Protein AF-A0A7C7PJR3-F1 (afdb_monomer)

Nearest PDB structures (foldseek):
  5gxd-assembly1_A  TM=9.845E-01  e=9.028E-12  Dinoroseobacter shibae DFL 12 = DSM 16493
  8rpl-assembly2_B  TM=9.397E-01  e=1.505E-09  Chloroflexota bacterium
  8eps-assembly3_C  TM=9.169E-01  e=5.073E-08  Cryptococcus neoformans
  9c8r-assembly1_A  TM=9.177E-01  e=1.412E-07  Cryptococcus neoformans H99
  8g0t-assembly1_B  TM=9.162E-01  e=1.823E-07  Cryptococcus neoformans

Foldseek 3Di:
DDPVVVLVVVCVVCVQVSQLVVVVVFDWPAFAPGQWDPVDPPDIDGRPPTHDFPLCRLAVVCVVVVQQQPFSDWDDDPPVRDTDTDGSVNLVVLLVVVLVVCVVVVDDPPDDDDDDDDPDVVSVSNVSSNRD

Structure (mmCIF, N/CA/C/O backbone):
data_AF-A0A7C7PJR3-F1
#
_entry.id   AF-A0A7C7PJR3-F1
#
loop_
_atom_site.group_PDB
_atom_site.id
_atom_site.type_symbol
_atom_site.label_atom_id
_atom_site.label_alt_id
_atom_site.label_comp_id
_atom_site.label_asym_id
_atom_site.label_entity_id
_atom_site.label_seq_id
_atom_site.pdbx_PDB_ins_code
_atom_site.Cartn_x
_atom_site.Cartn_y
_atom_site.Cartn_z
_atom_site.occupancy
_atom_site.B_iso_or_equiv
_atom_site.auth_seq_id
_atom_site.auth_comp_id
_atom_site.auth_asym_id
_atom_site.auth_atom_id
_atom_site.pdbx_PDB_model_num
ATOM 1 N N . MET A 1 1 ? 29.916 17.701 -6.915 1.00 68.88 1 MET A N 1
ATOM 2 C CA . MET A 1 1 ? 28.675 17.159 -7.501 1.00 68.88 1 MET A CA 1
ATOM 3 C C . MET A 1 1 ? 27.866 16.600 -6.352 1.00 68.88 1 MET A C 1
ATOM 5 O O . MET A 1 1 ? 28.467 15.930 -5.522 1.00 68.88 1 MET A O 1
ATOM 9 N N . GLY A 1 2 ? 26.602 16.990 -6.194 1.00 94.12 2 GLY A N 1
ATOM 10 C CA . GLY A 1 2 ? 25.809 16.531 -5.051 1.00 94.12 2 GLY A CA 1
ATOM 11 C C . GLY A 1 2 ? 25.251 15.126 -5.275 1.00 94.12 2 GLY A C 1
ATOM 12 O O . GLY A 1 2 ? 25.041 14.725 -6.416 1.00 94.12 2 GLY A O 1
ATOM 13 N N . ARG A 1 3 ? 24.915 14.416 -4.190 1.00 94.06 3 ARG A N 1
ATOM 14 C CA . ARG A 1 3 ? 24.222 13.113 -4.251 1.00 94.06 3 ARG A CA 1
ATOM 15 C C . ARG A 1 3 ? 22.935 13.169 -5.089 1.00 94.06 3 ARG A C 1
ATOM 17 O O . ARG A 1 3 ? 22.603 12.213 -5.776 1.00 94.06 3 ARG A O 1
ATOM 24 N N . PHE A 1 4 ? 22.222 14.296 -5.057 1.00 96.06 4 PHE A N 1
ATOM 25 C CA . PHE A 1 4 ? 21.054 14.522 -5.911 1.00 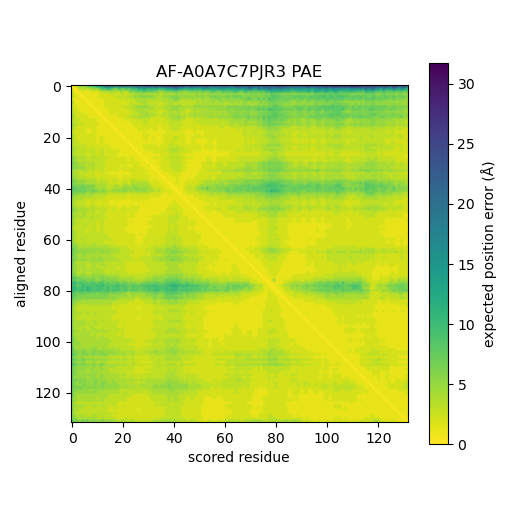96.06 4 PHE A CA 1
ATOM 26 C C . PHE A 1 4 ? 21.411 14.499 -7.407 1.00 96.06 4 PHE A C 1
ATOM 28 O O . PHE A 1 4 ? 20.767 13.788 -8.172 1.00 96.06 4 PHE A O 1
ATOM 35 N N . ASP A 1 5 ? 22.464 15.219 -7.815 1.00 96.62 5 ASP A N 1
ATOM 36 C CA . ASP A 1 5 ? 22.890 15.298 -9.221 1.00 96.62 5 ASP A CA 1
ATOM 37 C C . ASP A 1 5 ? 23.326 13.938 -9.776 1.00 96.62 5 ASP A C 1
ATOM 39 O O . ASP A 1 5 ? 23.217 13.693 -10.979 1.00 96.62 5 ASP A O 1
ATOM 43 N N . GLU A 1 6 ? 23.873 13.083 -8.910 1.00 94.62 6 GLU A N 1
ATOM 44 C CA . GLU A 1 6 ? 24.273 11.711 -9.226 1.00 94.62 6 GLU A CA 1
ATOM 45 C C . GLU A 1 6 ? 23.052 10.824 -9.472 1.00 94.62 6 GLU A C 1
ATOM 47 O O . GLU A 1 6 ? 22.952 10.212 -10.533 1.00 94.62 6 GLU A O 1
ATOM 52 N N . VAL A 1 7 ? 22.093 10.814 -8.539 1.00 95.50 7 VAL A N 1
ATOM 53 C CA . VAL A 1 7 ? 20.848 10.036 -8.661 1.00 95.50 7 VAL A CA 1
ATOM 54 C C . VAL A 1 7 ? 20.038 10.485 -9.875 1.00 95.50 7 VAL A C 1
ATOM 56 O O . VAL A 1 7 ? 19.581 9.650 -10.649 1.00 95.50 7 VAL A O 1
ATOM 59 N N . TYR A 1 8 ? 19.906 11.797 -10.086 1.00 96.06 8 TYR A N 1
ATOM 60 C CA . TYR A 1 8 ? 19.168 12.338 -11.225 1.00 96.06 8 TYR A CA 1
ATOM 61 C C . TYR A 1 8 ? 19.789 11.914 -12.561 1.00 96.06 8 TYR A C 1
ATOM 63 O O . TYR A 1 8 ? 19.083 11.523 -13.489 1.00 96.06 8 TYR A O 1
ATOM 71 N N . ARG A 1 9 ? 21.124 11.944 -12.663 1.00 95.38 9 ARG A N 1
ATOM 72 C CA . ARG A 1 9 ? 21.813 11.470 -13.868 1.00 95.38 9 ARG A CA 1
ATOM 73 C C . ARG A 1 9 ? 21.709 9.971 -14.067 1.00 95.38 9 ARG A C 1
ATOM 75 O O . ARG A 1 9 ? 21.569 9.559 -15.211 1.00 95.38 9 ARG A O 1
ATOM 82 N N . ALA A 1 10 ? 21.759 9.181 -12.997 1.00 91.50 10 ALA A N 1
ATOM 83 C CA . ALA A 1 10 ? 21.543 7.742 -13.088 1.00 91.50 10 ALA A CA 1
ATOM 84 C C . ALA A 1 10 ? 20.139 7.434 -13.636 1.00 91.50 10 ALA A C 1
ATOM 86 O O . ALA A 1 10 ? 20.016 6.674 -14.591 1.00 91.50 10 ALA A O 1
ATOM 87 N N . ALA A 1 11 ? 19.110 8.112 -13.115 1.00 95.75 11 ALA A N 1
ATOM 88 C CA . ALA A 1 11 ? 17.734 7.973 -13.590 1.00 95.75 11 ALA A CA 1
ATOM 89 C C . ALA A 1 11 ? 17.552 8.398 -15.057 1.00 95.75 11 ALA A C 1
ATOM 91 O O . ALA A 1 11 ? 16.776 7.786 -15.780 1.00 95.75 11 ALA A O 1
ATOM 92 N N . ALA A 1 12 ? 18.261 9.438 -15.510 1.00 95.69 12 ALA A N 1
ATOM 93 C CA . ALA A 1 12 ? 18.197 9.893 -16.900 1.00 95.69 12 ALA A CA 1
ATOM 94 C C . ALA A 1 12 ? 18.991 9.000 -17.872 1.00 95.69 12 ALA A C 1
ATOM 96 O O . ALA A 1 12 ? 18.629 8.907 -19.043 1.00 95.69 12 ALA A O 1
ATOM 97 N N . ALA A 1 13 ? 20.084 8.387 -17.410 1.00 96.94 13 ALA A N 1
ATOM 98 C CA . ALA A 1 13 ? 20.951 7.550 -18.236 1.00 96.94 13 ALA A CA 1
ATOM 99 C C . ALA A 1 13 ? 20.362 6.154 -18.486 1.00 96.94 13 ALA A C 1
ATOM 101 O O . ALA A 1 13 ? 20.523 5.626 -19.583 1.00 96.94 13 ALA A O 1
ATOM 102 N N . ASP A 1 14 ? 19.684 5.578 -17.491 1.00 95.81 14 ASP A N 1
ATOM 103 C CA . ASP A 1 14 ? 18.996 4.287 -17.591 1.00 95.81 14 ASP A CA 1
ATOM 104 C C . ASP A 1 14 ? 17.669 4.326 -16.808 1.00 95.81 14 ASP A C 1
ATOM 106 O O . ASP A 1 14 ? 17.606 3.887 -15.655 1.00 95.81 14 ASP A O 1
ATOM 110 N N . PRO A 1 15 ? 16.596 4.887 -17.401 1.00 94.44 15 PRO A N 1
ATOM 111 C CA . PRO A 1 15 ? 15.310 5.010 -16.722 1.00 94.44 15 PRO A CA 1
ATOM 112 C C . PRO A 1 15 ? 14.704 3.657 -16.345 1.00 94.44 15 PRO A C 1
ATOM 114 O O . PRO A 1 15 ? 14.151 3.520 -15.255 1.00 94.44 15 PRO A O 1
ATOM 117 N N . GLU A 1 16 ? 14.802 2.653 -17.222 1.00 95.31 16 GLU A N 1
ATOM 118 C CA . GLU A 1 16 ? 14.234 1.331 -16.956 1.00 95.31 16 GLU A CA 1
ATOM 119 C C . GLU A 1 16 ? 14.965 0.625 -15.817 1.00 95.31 16 GLU A C 1
ATOM 121 O O . GLU A 1 16 ? 14.313 0.167 -14.880 1.00 95.31 16 GLU A O 1
ATOM 126 N N . GLY A 1 17 ? 16.302 0.586 -15.840 1.00 96.88 17 GLY A N 1
ATOM 127 C CA . GLY A 1 17 ? 17.082 -0.005 -14.754 1.00 96.88 17 GLY A CA 1
ATOM 128 C C . GLY A 1 17 ? 16.892 0.734 -13.430 1.00 96.88 17 GLY A C 1
ATOM 129 O O . GLY A 1 17 ? 16.745 0.102 -12.382 1.00 96.88 17 GLY A O 1
ATOM 130 N N . PHE A 1 18 ? 16.806 2.066 -13.471 1.00 97.38 18 PHE A N 1
ATOM 131 C CA . PHE A 1 18 ? 16.538 2.886 -12.292 1.00 97.38 18 PHE A CA 1
ATOM 132 C C . PHE A 1 18 ? 15.183 2.554 -11.652 1.00 97.38 18 PHE A C 1
ATOM 134 O O . PHE A 1 18 ? 15.108 2.287 -10.449 1.00 97.38 18 PHE A O 1
ATOM 141 N N . TRP A 1 19 ? 14.111 2.534 -12.448 1.00 97.75 19 TRP A N 1
ATOM 142 C CA . TRP A 1 19 ? 12.771 2.235 -11.942 1.00 97.75 19 TRP A CA 1
ATOM 143 C C . TRP A 1 19 ? 12.593 0.761 -11.577 1.00 97.75 19 TRP A C 1
ATOM 145 O O . TRP A 1 19 ? 11.892 0.477 -10.608 1.00 97.75 19 TRP A O 1
ATOM 155 N N . ALA A 1 20 ? 13.257 -0.168 -12.271 1.00 97.94 20 ALA A N 1
ATOM 156 C CA . ALA A 1 20 ? 13.298 -1.576 -11.880 1.00 97.94 20 ALA A CA 1
ATOM 157 C C . ALA A 1 20 ? 13.929 -1.761 -10.496 1.00 97.94 20 ALA A C 1
ATOM 159 O O . ALA A 1 20 ? 13.389 -2.496 -9.671 1.00 97.94 20 ALA A O 1
ATOM 160 N N . ALA A 1 21 ? 15.05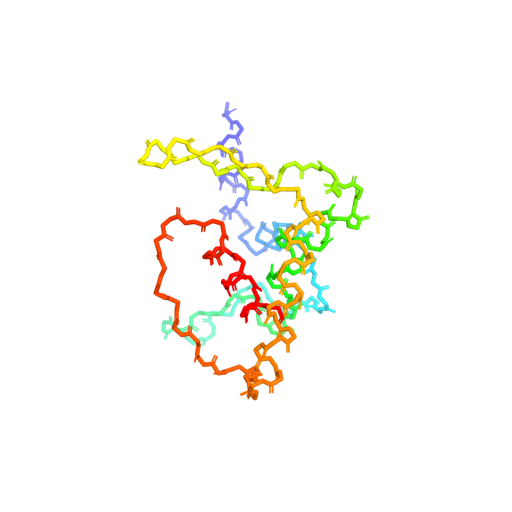0 -1.081 -10.229 1.00 97.44 21 ALA A N 1
ATOM 161 C CA . ALA A 1 21 ? 15.734 -1.158 -8.943 1.00 97.44 21 ALA A CA 1
ATOM 162 C C . ALA A 1 21 ? 14.854 -0.625 -7.804 1.00 97.44 21 ALA A C 1
ATOM 164 O O . ALA A 1 21 ? 14.722 -1.287 -6.780 1.00 97.44 21 ALA A O 1
ATOM 165 N N . ALA A 1 22 ? 14.191 0.518 -8.006 1.00 97.31 22 ALA A N 1
ATOM 166 C CA . ALA A 1 22 ? 13.252 1.063 -7.027 1.00 97.31 22 ALA A CA 1
ATOM 167 C C . ALA A 1 22 ? 12.030 0.149 -6.816 1.00 97.31 22 ALA A C 1
ATOM 169 O O . ALA A 1 22 ? 11.604 -0.080 -5.687 1.00 97.31 22 ALA A O 1
ATOM 170 N N . ALA A 1 23 ? 11.473 -0.413 -7.892 1.00 98.06 23 ALA A N 1
ATOM 171 C CA . ALA A 1 23 ? 10.340 -1.331 -7.812 1.00 98.06 23 ALA A CA 1
ATOM 172 C C . ALA A 1 23 ? 10.696 -2.662 -7.129 1.00 98.06 23 ALA A C 1
ATOM 174 O O . ALA A 1 23 ? 9.814 -3.311 -6.577 1.00 98.06 23 ALA A O 1
ATOM 175 N N . ALA A 1 24 ? 11.967 -3.063 -7.111 1.00 97.56 24 ALA A N 1
ATOM 176 C CA . ALA A 1 24 ? 12.418 -4.249 -6.386 1.00 97.56 24 ALA A CA 1
ATOM 177 C C . ALA A 1 24 ? 12.449 -4.060 -4.853 1.00 97.56 24 ALA A C 1
ATOM 179 O O . ALA A 1 24 ? 12.617 -5.039 -4.1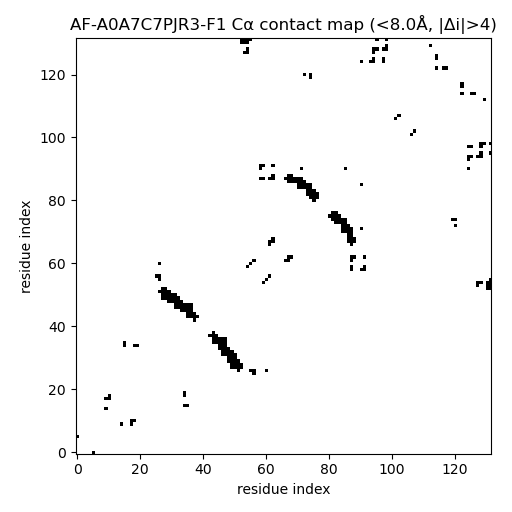31 1.00 97.56 24 ALA A O 1
ATOM 180 N N . GLU A 1 25 ? 12.272 -2.834 -4.339 1.00 97.75 25 GLU A N 1
ATOM 181 C CA . GLU A 1 25 ? 12.199 -2.545 -2.892 1.00 97.75 25 GLU A CA 1
ATOM 182 C C . GLU A 1 25 ? 10.793 -2.756 -2.286 1.00 97.75 25 GLU A C 1
ATOM 184 O O . GLU A 1 25 ? 10.570 -2.554 -1.083 1.00 97.75 25 GLU A O 1
ATOM 189 N N . ILE A 1 26 ? 9.818 -3.143 -3.111 1.00 97.88 26 ILE A N 1
ATOM 190 C CA . ILE A 1 26 ? 8.487 -3.563 -2.665 1.00 97.88 26 ILE A CA 1
ATOM 191 C C . ILE A 1 26 ? 8.276 -5.049 -2.953 1.00 97.88 26 ILE A C 1
ATOM 193 O O . ILE A 1 26 ? 8.921 -5.629 -3.823 1.00 97.88 26 ILE A O 1
ATOM 197 N N . ASP A 1 27 ? 7.361 -5.662 -2.214 1.00 98.38 27 ASP A N 1
ATOM 198 C CA . ASP A 1 27 ? 7.111 -7.095 -2.273 1.00 98.38 27 ASP A CA 1
ATOM 199 C C . ASP A 1 27 ? 6.089 -7.396 -3.373 1.00 98.38 27 ASP A C 1
ATOM 201 O O . ASP A 1 27 ? 4.943 -6.929 -3.339 1.00 98.38 27 ASP A O 1
ATOM 205 N N . TRP A 1 28 ? 6.513 -8.193 -4.350 1.00 98.56 28 TRP A N 1
ATOM 206 C CA . TRP A 1 28 ? 5.689 -8.651 -5.467 1.00 98.56 28 TRP A CA 1
ATOM 207 C C . TRP A 1 28 ? 5.330 -10.117 -5.279 1.00 98.56 28 TRP A C 1
ATOM 209 O O . TRP A 1 28 ? 6.189 -10.940 -4.970 1.00 98.56 28 TRP A O 1
ATOM 219 N N . THR A 1 29 ? 4.075 -10.470 -5.544 1.00 98.12 29 THR A N 1
ATOM 220 C CA . THR A 1 29 ? 3.682 -11.880 -5.669 1.00 98.12 29 THR A CA 1
ATOM 221 C C . THR A 1 29 ? 4.114 -12.447 -7.018 1.00 98.12 29 THR A C 1
ATOM 223 O O . THR A 1 29 ? 4.396 -13.638 -7.130 1.00 98.12 29 THR A O 1
ATOM 226 N N . LYS A 1 30 ? 4.202 -11.585 -8.037 1.00 98.38 30 LYS A N 1
ATOM 227 C CA . LYS A 1 30 ? 4.773 -11.888 -9.348 1.00 98.38 30 LYS A CA 1
ATOM 228 C C . LYS A 1 30 ? 5.471 -10.642 -9.882 1.00 98.38 30 LYS A C 1
ATOM 230 O O . LYS A 1 30 ? 4.853 -9.585 -9.978 1.00 98.38 30 LYS A O 1
ATOM 235 N N . THR A 1 31 ? 6.746 -10.757 -10.236 1.00 97.06 31 THR A N 1
ATOM 236 C CA . THR A 1 31 ? 7.486 -9.651 -10.855 1.00 97.06 31 THR A CA 1
ATOM 237 C C . THR A 1 31 ? 6.939 -9.336 -12.246 1.00 97.06 31 THR A C 1
ATOM 239 O O . THR A 1 31 ? 6.377 -10.199 -12.921 1.00 97.06 31 THR A O 1
ATOM 242 N N . TRP A 1 32 ? 7.096 -8.085 -12.660 1.00 98.06 32 TRP A N 1
ATOM 243 C CA . TRP A 1 32 ? 6.610 -7.563 -13.934 1.00 98.06 32 TRP A CA 1
ATOM 244 C C . TRP A 1 32 ? 7.339 -8.141 -15.154 1.00 98.06 32 TRP A C 1
ATOM 246 O O . TRP A 1 32 ? 8.482 -8.586 -15.057 1.00 98.06 32 TRP A O 1
ATOM 256 N N . ASP A 1 33 ? 6.691 -8.072 -16.320 1.00 96.88 33 ASP A N 1
ATOM 257 C CA . ASP A 1 33 ? 7.266 -8.522 -17.597 1.00 96.88 33 ASP A CA 1
ATOM 258 C C . ASP A 1 33 ? 8.170 -7.447 -18.234 1.00 96.88 33 ASP A C 1
ATOM 260 O O . ASP A 1 33 ? 9.104 -7.755 -18.973 1.00 96.88 33 ASP A O 1
ATOM 264 N N . ARG A 1 34 ? 7.881 -6.167 -17.963 1.00 96.69 34 ARG A N 1
ATOM 265 C CA . ARG A 1 34 ? 8.657 -4.985 -18.390 1.00 96.69 34 ARG A CA 1
ATOM 266 C C . ARG A 1 34 ? 8.436 -3.822 -17.430 1.00 96.69 34 ARG A C 1
ATOM 268 O O . ARG A 1 34 ? 7.426 -3.799 -16.732 1.00 96.69 34 ARG A O 1
ATOM 275 N N . VAL A 1 35 ? 9.359 -2.866 -17.397 1.00 97.56 35 VAL A N 1
ATOM 276 C CA . VAL A 1 35 ? 9.265 -1.695 -16.508 1.00 97.56 35 VAL A CA 1
ATOM 277 C C . VAL A 1 35 ?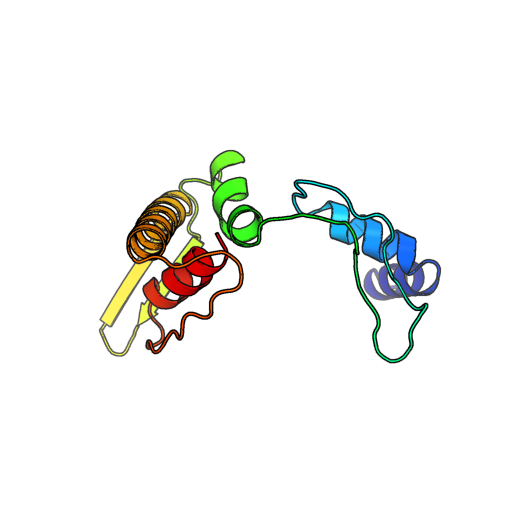 8.255 -0.686 -17.044 1.00 97.56 35 VAL A C 1
ATOM 279 O O . VAL A 1 35 ? 7.315 -0.322 -16.340 1.00 97.56 35 VAL A O 1
ATOM 282 N N . LEU A 1 36 ? 8.415 -0.286 -18.304 1.00 97.25 36 LEU A N 1
ATOM 283 C CA . LEU A 1 36 ? 7.527 0.635 -19.001 1.00 97.25 36 LEU A CA 1
ATOM 284 C C . LEU A 1 36 ? 7.035 -0.016 -20.296 1.00 97.25 36 LEU A C 1
ATOM 286 O O . LEU A 1 36 ? 7.812 -0.558 -21.074 1.00 97.25 36 LEU A O 1
ATOM 290 N N . ASP A 1 37 ? 5.727 0.021 -20.511 1.00 96.75 37 ASP A N 1
ATOM 291 C CA . ASP A 1 37 ? 5.093 -0.238 -21.798 1.00 96.75 37 ASP A CA 1
ATOM 292 C C . ASP A 1 37 ? 4.698 1.099 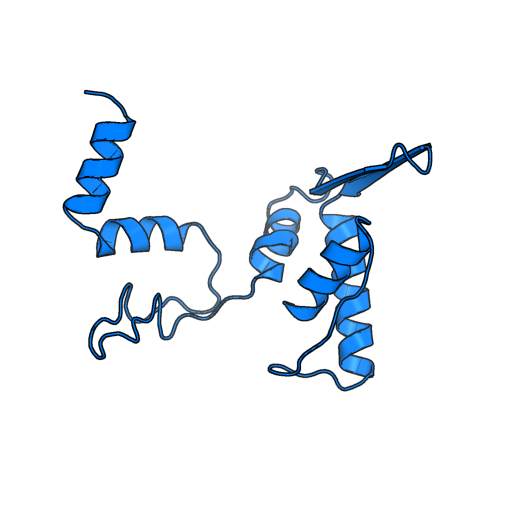-22.422 1.00 96.75 37 ASP A C 1
ATOM 294 O O . ASP A 1 37 ? 3.759 1.755 -21.964 1.00 96.75 37 ASP A O 1
ATOM 298 N N . ASP A 1 38 ? 5.435 1.501 -23.450 1.00 95.88 38 ASP A N 1
ATOM 299 C CA . ASP A 1 38 ? 5.233 2.725 -24.225 1.00 95.88 38 ASP A CA 1
ATOM 300 C C . ASP A 1 38 ? 4.698 2.456 -25.639 1.00 95.88 38 ASP A C 1
ATOM 302 O O . ASP A 1 38 ? 4.664 3.356 -26.478 1.00 95.88 38 ASP A O 1
ATOM 306 N N . SER A 1 39 ? 4.237 1.228 -25.896 1.00 96.94 39 SER A N 1
ATOM 307 C CA . SER A 1 39 ? 3.796 0.783 -27.221 1.00 96.94 39 SER A CA 1
ATOM 308 C C . SER A 1 39 ? 2.490 1.422 -27.718 1.00 96.94 39 SER A C 1
ATOM 310 O O . SER A 1 39 ? 2.207 1.348 -28.913 1.00 96.94 39 SER A O 1
ATOM 312 N N . ASP A 1 40 ? 1.713 2.066 -26.838 1.00 96.38 40 ASP A N 1
ATOM 313 C CA . ASP A 1 40 ? 0.412 2.679 -27.156 1.00 96.38 40 ASP A CA 1
ATOM 314 C C . ASP A 1 40 ? 0.255 4.099 -26.565 1.00 96.38 40 ASP A C 1
ATOM 316 O O . ASP A 1 40 ? -0.531 4.301 -25.639 1.00 96.38 40 ASP A O 1
ATOM 320 N N . PRO A 1 41 ? 1.001 5.122 -27.027 1.00 95.50 41 PRO A N 1
ATOM 321 C CA . PRO A 1 41 ? 0.824 6.487 -26.533 1.00 95.50 41 PRO A CA 1
ATOM 322 C C . PRO A 1 41 ? -0.586 7.038 -26.844 1.00 95.50 41 PRO A C 1
ATOM 324 O O . PRO A 1 41 ? -1.050 6.905 -27.977 1.00 95.50 41 PRO A O 1
ATOM 327 N N . PRO A 1 42 ? -1.264 7.728 -25.899 1.00 95.06 42 PRO A N 1
ATOM 328 C CA . PRO A 1 42 ? -0.768 8.206 -24.602 1.00 95.06 42 PRO A CA 1
ATOM 329 C C . PRO A 1 42 ? -1.009 7.241 -23.416 1.00 95.06 42 PRO A C 1
ATOM 331 O O . PRO A 1 42 ? -0.884 7.651 -22.262 1.00 95.06 42 PRO A O 1
ATOM 334 N N . TYR A 1 43 ? -1.373 5.981 -23.663 1.00 96.56 43 TYR A N 1
ATOM 335 C CA . TYR A 1 43 ? -1.721 4.964 -22.662 1.00 96.56 43 TYR A CA 1
ATOM 336 C C . TYR A 1 43 ? -0.513 4.148 -22.178 1.00 96.56 43 TYR A C 1
ATOM 338 O O . TYR A 1 43 ? -0.455 2.926 -22.316 1.00 96.56 43 TYR A O 1
ATOM 346 N N . TYR A 1 44 ? 0.442 4.825 -21.547 1.00 97.00 44 TYR A N 1
ATOM 347 C CA . TYR A 1 44 ? 1.597 4.174 -20.926 1.00 97.00 44 TYR A CA 1
ATOM 348 C C . TYR A 1 44 ? 1.184 3.255 -19.770 1.00 97.00 44 TYR A C 1
ATOM 350 O O . TYR A 1 44 ? 0.320 3.612 -18.961 1.00 97.00 44 TYR A O 1
ATOM 358 N N . ARG A 1 45 ? 1.838 2.095 -19.641 1.00 97.44 45 ARG A N 1
ATOM 359 C CA . ARG A 1 45 ? 1.641 1.184 -18.500 1.00 97.44 45 ARG A CA 1
ATOM 360 C C . ARG A 1 45 ? 2.958 0.922 -17.791 1.00 97.44 45 ARG A C 1
ATOM 362 O O . ARG A 1 45 ? 3.953 0.599 -18.426 1.00 97.44 45 ARG A O 1
ATOM 369 N N . TRP A 1 46 ? 2.939 1.008 -16.470 1.00 97.94 46 TRP A N 1
ATOM 370 C CA . TRP A 1 46 ? 4.086 0.677 -15.633 1.00 97.94 46 TRP A CA 1
ATOM 371 C C . TRP A 1 46 ? 3.926 -0.723 -15.059 1.00 97.94 46 TRP A C 1
ATOM 373 O O . TRP A 1 46 ? 2.846 -1.073 -14.580 1.00 97.94 46 TRP A O 1
ATOM 383 N N . PHE A 1 47 ? 5.003 -1.502 -15.110 1.00 98.31 47 PHE A N 1
ATOM 384 C CA . PHE A 1 47 ? 5.093 -2.842 -14.529 1.00 98.31 47 PHE A CA 1
ATOM 385 C C . PHE A 1 47 ? 3.980 -3.819 -14.972 1.00 98.31 47 PHE A C 1
ATOM 387 O O . PHE A 1 47 ? 3.453 -4.561 -14.134 1.00 98.31 47 PHE A O 1
ATOM 394 N N . PRO A 1 48 ? 3.570 -3.853 -16.261 1.00 98.06 48 PRO A N 1
ATOM 395 C CA . PRO A 1 48 ? 2.544 -4.789 -16.707 1.00 98.06 48 PRO A CA 1
ATOM 396 C C . PRO A 1 48 ? 2.969 -6.240 -16.453 1.00 98.06 48 PRO A C 1
ATOM 398 O O . PRO A 1 48 ? 4.150 -6.591 -16.488 1.00 98.06 48 PRO A O 1
ATOM 401 N N . GLY A 1 49 ? 1.976 -7.081 -16.168 1.00 97.75 49 GLY A N 1
ATOM 402 C CA . GLY A 1 49 ? 2.184 -8.483 -15.805 1.00 97.75 49 GLY A CA 1
ATOM 403 C C . GLY A 1 49 ? 2.637 -8.705 -14.361 1.00 97.75 49 GLY A C 1
ATOM 404 O O . GLY A 1 49 ? 2.598 -9.852 -13.909 1.00 97.75 49 GLY A O 1
ATOM 405 N N . GLY A 1 50 ? 3.014 -7.635 -13.648 1.00 98.12 50 GLY A N 1
ATOM 406 C CA . GLY A 1 50 ? 3.347 -7.670 -12.232 1.00 98.12 50 GLY A CA 1
ATOM 407 C C . GLY A 1 50 ? 2.102 -7.784 -11.357 1.00 98.12 50 GLY A C 1
ATOM 408 O O . GLY A 1 50 ? 1.055 -7.200 -11.641 1.00 98.12 50 GLY A O 1
ATOM 409 N N . GLU A 1 51 ? 2.226 -8.539 -10.273 1.00 98.50 51 GLU A N 1
ATOM 410 C CA . GLU A 1 51 ? 1.174 -8.737 -9.283 1.00 98.50 51 GLU A CA 1
ATOM 411 C C . GLU A 1 51 ? 1.719 -8.406 -7.895 1.00 98.50 51 GLU A C 1
ATOM 413 O O . GLU A 1 51 ? 2.805 -8.848 -7.509 1.00 98.50 51 GLU A O 1
ATOM 418 N N . LEU A 1 52 ? 0.955 -7.612 -7.149 1.00 98.44 52 LEU A N 1
ATOM 419 C CA . LEU A 1 52 ? 1.236 -7.258 -5.765 1.00 98.44 52 LEU A CA 1
ATOM 420 C C . LEU A 1 52 ? -0.069 -6.994 -5.019 1.00 98.44 52 LEU A C 1
ATOM 422 O O . LEU A 1 52 ? -1.138 -6.852 -5.619 1.00 98.44 52 LEU A O 1
ATOM 426 N N . ASN A 1 53 ? 0.042 -6.868 -3.702 1.00 98.62 53 ASN A N 1
ATOM 427 C CA . ASN A 1 53 ? -1.026 -6.371 -2.852 1.00 98.62 53 ASN A CA 1
ATOM 428 C C . ASN A 1 53 ? -0.547 -5.114 -2.111 1.00 98.62 53 ASN A C 1
ATOM 430 O O . ASN A 1 53 ? 0.506 -5.116 -1.463 1.00 98.62 53 ASN A O 1
ATOM 434 N N . THR A 1 54 ? -1.309 -4.025 -2.224 1.00 98.62 54 THR A N 1
ATOM 435 C CA . THR A 1 54 ? -0.946 -2.739 -1.615 1.00 98.62 54 THR A CA 1
ATOM 436 C C . THR A 1 54 ? -1.022 -2.805 -0.093 1.00 98.62 54 THR A C 1
ATOM 438 O O . THR A 1 54 ? -0.135 -2.280 0.577 1.00 98.62 54 THR A O 1
ATOM 441 N N . CYS A 1 55 ? -2.035 -3.480 0.468 1.00 98.75 55 CYS A N 1
ATOM 442 C CA . CYS A 1 55 ? -2.142 -3.664 1.915 1.00 98.75 55 CYS A CA 1
ATOM 443 C C . CYS A 1 55 ? -0.960 -4.476 2.459 1.00 98.75 55 CYS A C 1
ATOM 445 O O . CYS A 1 55 ? -0.386 -4.089 3.474 1.00 98.75 55 CYS A O 1
ATOM 447 N N . HIS A 1 56 ? -0.544 -5.535 1.759 1.00 98.81 56 HIS A N 1
ATOM 448 C CA . HIS A 1 56 ? 0.613 -6.336 2.161 1.00 98.81 56 HIS A CA 1
ATOM 449 C C . HIS A 1 56 ? 1.879 -5.480 2.290 1.00 98.81 56 HIS A C 1
ATOM 451 O O . HIS A 1 56 ? 2.543 -5.494 3.326 1.00 98.81 56 HIS A O 1
ATOM 457 N N . ASN A 1 57 ? 2.156 -4.651 1.281 1.00 98.69 57 ASN A N 1
ATOM 458 C CA . ASN A 1 57 ? 3.305 -3.747 1.286 1.00 98.69 57 ASN A CA 1
ATOM 459 C C . ASN A 1 57 ? 3.206 -2.614 2.317 1.00 98.69 57 ASN A C 1
ATOM 461 O O . ASN A 1 57 ? 4.231 -2.123 2.792 1.00 98.69 57 ASN A O 1
ATOM 465 N N . ALA A 1 58 ? 1.995 -2.175 2.653 1.00 98.69 58 ALA A N 1
ATOM 466 C CA . ALA A 1 58 ? 1.772 -1.091 3.605 1.00 98.69 58 ALA A CA 1
ATOM 467 C C . ALA A 1 58 ? 1.675 -1.564 5.064 1.00 98.69 58 ALA A C 1
ATOM 469 O O . ALA A 1 58 ? 1.861 -0.753 5.969 1.00 98.69 58 ALA A O 1
ATOM 470 N N . VAL A 1 59 ? 1.358 -2.841 5.309 1.00 98.75 59 VAL A N 1
ATOM 471 C CA . VAL A 1 59 ? 1.017 -3.352 6.645 1.00 98.75 59 VAL A CA 1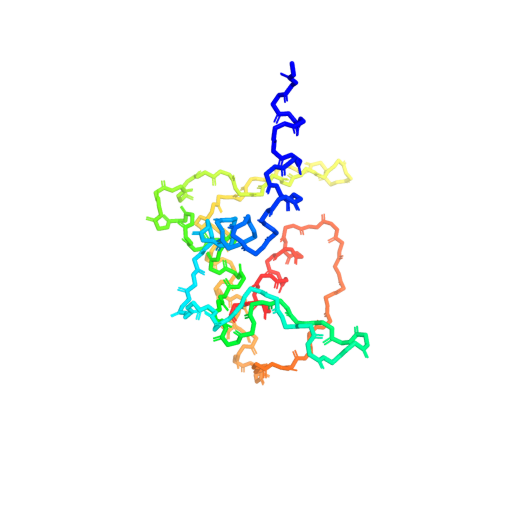
ATOM 472 C C . VAL A 1 59 ? 1.710 -4.680 6.933 1.00 98.75 59 VAL A C 1
ATOM 474 O O . VAL A 1 59 ? 2.555 -4.748 7.825 1.00 98.75 59 VAL A O 1
ATOM 477 N N . ASP A 1 60 ? 1.361 -5.734 6.198 1.00 98.69 60 ASP A N 1
ATOM 478 C CA . ASP A 1 60 ? 1.714 -7.111 6.553 1.00 98.69 60 ASP A CA 1
ATOM 479 C C . ASP A 1 60 ? 3.224 -7.347 6.567 1.00 98.69 60 ASP A C 1
ATOM 481 O O . ASP A 1 60 ? 3.752 -7.813 7.579 1.00 98.69 60 ASP A O 1
ATOM 485 N N . ARG A 1 61 ? 3.945 -6.904 5.526 1.00 98.50 61 ARG A N 1
ATOM 486 C CA . ARG A 1 61 ? 5.406 -7.068 5.456 1.00 98.50 61 ARG A CA 1
ATOM 487 C C . ARG A 1 61 ? 6.135 -6.410 6.627 1.00 98.50 61 ARG A C 1
ATOM 489 O O . ARG A 1 61 ? 7.224 -6.825 7.021 1.00 98.50 61 ARG A O 1
ATOM 496 N N . HIS A 1 62 ? 5.559 -5.358 7.214 1.00 98.69 62 HIS A N 1
ATOM 497 C CA . HIS A 1 62 ? 6.140 -4.679 8.370 1.00 98.69 62 HIS A CA 1
ATOM 498 C C . HIS A 1 62 ? 5.944 -5.486 9.656 1.00 98.69 62 HIS A C 1
ATOM 500 O O . HIS A 1 62 ? 6.867 -5.568 10.466 1.00 98.69 62 HIS A O 1
ATOM 506 N N . VAL A 1 63 ? 4.793 -6.141 9.828 1.00 98.56 63 VAL A N 1
ATOM 507 C CA . VAL A 1 63 ? 4.586 -7.092 10.930 1.00 98.56 63 VAL A CA 1
ATOM 508 C C . VAL A 1 63 ? 5.532 -8.286 10.782 1.00 98.56 63 VAL A C 1
ATOM 510 O O . VAL A 1 63 ? 6.241 -8.619 11.732 1.00 98.56 63 VAL A O 1
ATOM 513 N N . GLU A 1 64 ? 5.593 -8.875 9.586 1.00 98.25 64 GLU A N 1
ATOM 514 C CA . GLU A 1 64 ? 6.411 -10.052 9.263 1.00 98.25 64 GLU A CA 1
ATOM 515 C C . GLU A 1 64 ? 7.917 -9.794 9.430 1.00 98.25 64 GLU A C 1
ATOM 517 O O . GLU A 1 64 ? 8.642 -10.650 9.933 1.00 98.25 64 GLU A O 1
ATOM 522 N N . SER A 1 65 ? 8.386 -8.584 9.105 1.00 97.56 65 SER A N 1
ATOM 523 C CA . SER A 1 65 ? 9.783 -8.154 9.306 1.00 97.56 65 SER A CA 1
ATOM 524 C C . SER A 1 65 ? 10.117 -7.732 10.747 1.00 97.56 65 SER A C 1
ATOM 526 O O . SER A 1 65 ? 11.170 -7.148 11.001 1.00 97.56 65 SER A O 1
ATOM 528 N N . GLY A 1 66 ? 9.241 -8.023 11.716 1.00 98.25 66 GLY A N 1
ATOM 529 C CA . GLY A 1 66 ? 9.499 -7.807 13.142 1.00 98.25 66 GLY A CA 1
ATOM 530 C C . GLY A 1 66 ? 9.163 -6.406 13.659 1.00 98.25 66 GLY A C 1
ATOM 531 O O . GLY A 1 66 ? 9.455 -6.098 14.814 1.00 98.25 66 GLY A O 1
ATOM 532 N N . ARG A 1 67 ? 8.499 -5.556 12.864 1.00 98.50 67 ARG A N 1
ATOM 533 C CA . ARG A 1 67 ? 8.064 -4.203 13.274 1.00 98.50 67 ARG A CA 1
ATOM 534 C C . ARG A 1 67 ? 6.639 -4.182 13.835 1.00 98.50 67 ARG A C 1
ATOM 536 O O . ARG A 1 67 ? 6.025 -3.125 13.924 1.00 98.50 67 ARG A O 1
ATOM 543 N N . SER A 1 68 ? 6.130 -5.338 14.255 1.00 98.44 68 SER A N 1
ATOM 544 C CA . SER A 1 68 ? 4.788 -5.546 14.818 1.00 98.44 68 SER A CA 1
ATOM 545 C C . SER A 1 68 ? 4.373 -4.487 15.856 1.00 98.44 68 SER A C 1
ATOM 547 O O . SER A 1 68 ? 3.328 -3.858 15.703 1.00 98.44 68 SER A O 1
ATOM 549 N N . ALA A 1 69 ? 5.221 -4.224 16.859 1.00 98.56 69 ALA A N 1
ATOM 550 C CA . ALA A 1 69 ? 4.953 -3.262 17.935 1.00 98.56 69 ALA A CA 1
ATOM 551 C C . ALA A 1 69 ? 5.278 -1.798 17.574 1.00 98.56 69 ALA A C 1
ATOM 553 O O . ALA A 1 69 ? 5.061 -0.897 18.384 1.00 98.56 69 ALA A O 1
ATOM 554 N N . GLN A 1 70 ? 5.828 -1.536 16.386 1.00 98.81 70 GLN A N 1
ATOM 555 C CA . GLN A 1 70 ? 6.132 -0.175 15.961 1.00 98.81 70 GLN A CA 1
ATOM 556 C C . GLN A 1 70 ? 4.833 0.576 15.650 1.00 98.81 70 GLN A C 1
ATOM 558 O O . GLN A 1 70 ? 3.935 0.034 15.008 1.00 98.81 70 GLN A O 1
ATOM 563 N N . ALA A 1 71 ? 4.763 1.846 16.058 1.00 98.69 71 ALA A N 1
ATOM 564 C CA . ALA A 1 71 ? 3.687 2.753 15.676 1.00 98.69 71 ALA A CA 1
ATOM 565 C C . ALA A 1 71 ? 3.576 2.864 14.142 1.00 98.69 71 ALA A C 1
ATOM 567 O O . ALA A 1 71 ? 4.532 3.263 13.472 1.00 98.69 71 ALA A O 1
ATOM 568 N N . ALA A 1 72 ? 2.406 2.514 13.608 1.00 98.62 72 ALA A N 1
ATOM 569 C CA . ALA A 1 72 ? 2.041 2.672 12.204 1.00 98.62 72 ALA A CA 1
ATOM 570 C C . ALA A 1 72 ? 1.240 3.962 11.984 1.00 98.62 72 ALA A C 1
ATOM 572 O O . ALA A 1 72 ? 1.506 4.701 11.040 1.00 98.62 72 ALA A O 1
ATOM 573 N N . ILE A 1 73 ? 0.288 4.256 12.879 1.00 98.56 73 ILE A N 1
ATOM 574 C CA . ILE A 1 73 ? -0.533 5.472 12.840 1.00 98.56 73 ILE A CA 1
ATOM 575 C C . ILE A 1 73 ? -0.485 6.143 14.210 1.00 98.56 73 ILE A C 1
ATOM 577 O O . ILE A 1 73 ? -0.770 5.510 15.225 1.00 98.56 73 ILE A O 1
ATOM 581 N N . ILE A 1 74 ? -0.169 7.435 14.224 1.00 98.38 74 ILE A N 1
ATOM 582 C CA . ILE A 1 74 ? -0.375 8.311 15.378 1.00 98.38 74 ILE A CA 1
ATOM 583 C C . ILE A 1 74 ? -1.565 9.196 15.033 1.00 98.38 74 ILE A C 1
ATOM 585 O O . ILE A 1 74 ? -1.512 9.996 14.101 1.00 98.38 74 ILE A O 1
ATOM 589 N N . TYR A 1 75 ? -2.653 8.996 15.756 1.00 98.06 75 TYR A N 1
ATOM 590 C CA . TYR A 1 75 ? -3.847 9.810 15.675 1.00 98.06 75 TYR A CA 1
ATOM 591 C C . TYR A 1 75 ? -3.800 10.865 16.761 1.00 98.06 75 TYR A C 1
ATOM 593 O O . TYR A 1 75 ? -3.738 10.525 17.940 1.00 98.06 75 TYR A O 1
ATOM 601 N N . ASP A 1 76 ? -3.848 12.121 16.346 1.00 97.62 76 ASP A N 1
ATOM 602 C CA . ASP A 1 76 ? -3.914 13.278 17.223 1.00 97.62 76 ASP A CA 1
ATOM 603 C C . ASP A 1 76 ? -5.067 14.159 16.742 1.00 97.62 76 ASP A C 1
ATOM 605 O O . ASP A 1 76 ? -5.065 14.672 15.619 1.00 97.62 76 ASP A O 1
ATOM 609 N N . SER A 1 77 ? -6.098 14.253 17.573 1.00 96.12 77 SER A N 1
ATOM 610 C CA . SER A 1 77 ? -7.288 15.044 17.310 1.00 96.12 77 SER A CA 1
ATOM 611 C C . SER A 1 77 ? -7.445 16.084 18.410 1.00 96.12 77 SER A C 1
ATOM 613 O O . SER A 1 77 ? -8.006 15.775 19.467 1.00 96.12 77 SER A O 1
ATOM 615 N N . PRO A 1 78 ? -7.037 17.341 18.163 1.00 92.62 78 PRO A N 1
ATOM 616 C CA . PRO A 1 78 ? -7.230 18.415 19.132 1.00 92.62 78 PRO A CA 1
ATOM 617 C C . PRO A 1 78 ? -8.715 18.748 19.330 1.00 92.62 78 PRO A C 1
ATOM 619 O O . PRO A 1 78 ? -9.106 19.251 20.375 1.00 92.62 78 PRO A O 1
ATOM 622 N N . VAL A 1 79 ? -9.565 18.447 18.339 1.00 94.31 79 VAL A N 1
ATOM 623 C CA . VAL A 1 79 ? -11.018 18.682 18.402 1.00 94.31 79 VAL A CA 1
ATOM 624 C C . VAL A 1 79 ? -11.692 17.765 19.424 1.00 94.31 79 VAL A C 1
ATOM 626 O O . VAL A 1 79 ? -12.683 18.153 20.035 1.00 94.31 79 VAL A O 1
ATOM 629 N N . THR A 1 80 ? -11.165 16.554 19.610 1.00 93.25 80 THR A N 1
ATOM 630 C CA . THR A 1 80 ? -11.705 15.561 20.551 1.00 93.25 80 THR A CA 1
ATOM 631 C C . THR A 1 80 ? -10.790 15.328 21.752 1.00 93.25 80 THR A C 1
ATOM 633 O O . THR A 1 80 ? -11.054 14.411 22.525 1.00 93.25 80 THR A O 1
ATOM 636 N N . ASP A 1 81 ? -9.712 16.108 21.884 1.00 94.75 81 ASP A N 1
ATOM 637 C CA . ASP A 1 81 ? -8.657 15.943 22.894 1.00 94.75 81 ASP A CA 1
ATOM 638 C C . ASP A 1 81 ? -8.187 14.480 23.012 1.00 94.75 81 ASP A C 1
ATOM 640 O O . ASP A 1 81 ? -8.111 13.886 24.086 1.00 94.75 81 ASP A O 1
ATOM 644 N N . THR A 1 82 ? -7.986 13.834 21.857 1.00 96.19 82 THR A N 1
ATOM 645 C CA . THR A 1 82 ? -7.695 12.398 21.774 1.00 96.19 82 THR A CA 1
ATOM 646 C C . THR A 1 82 ? -6.376 12.161 21.067 1.00 96.19 82 THR A C 1
ATOM 648 O O . THR A 1 82 ? -6.217 12.540 19.908 1.00 96.19 82 THR A O 1
ATOM 651 N N . ILE A 1 83 ? -5.482 11.433 21.736 1.00 97.12 83 ILE A N 1
ATOM 652 C CA . ILE A 1 83 ? -4.263 10.895 21.138 1.00 97.12 83 ILE A CA 1
ATOM 653 C C . ILE A 1 83 ? -4.307 9.371 21.234 1.00 97.12 83 ILE A C 1
ATOM 655 O O . ILE A 1 83 ? -4.481 8.807 22.315 1.00 97.12 83 ILE A O 1
ATOM 659 N N . ARG A 1 84 ? -4.152 8.693 20.097 1.00 97.56 84 ARG A N 1
ATOM 660 C CA . ARG A 1 84 ? -4.113 7.230 20.006 1.00 97.56 84 ARG A CA 1
ATOM 661 C C . ARG A 1 84 ? -2.993 6.809 19.069 1.00 97.56 84 ARG A C 1
ATOM 663 O O . ARG A 1 84 ? -2.859 7.342 17.976 1.00 97.56 84 ARG A O 1
ATOM 670 N N . THR A 1 85 ? -2.251 5.786 19.459 1.00 98.38 85 THR A N 1
ATOM 671 C CA . THR A 1 85 ? -1.274 5.137 18.584 1.00 98.38 85 THR A CA 1
ATOM 672 C C . THR A 1 85 ? -1.803 3.768 18.191 1.00 98.38 85 THR A C 1
ATOM 674 O O . THR A 1 85 ? -2.263 3.027 19.055 1.00 98.38 85 THR A O 1
ATOM 677 N N . LEU A 1 86 ? -1.752 3.442 16.901 1.00 98.50 86 LEU A N 1
ATOM 678 C CA . LEU A 1 86 ? -1.955 2.087 16.399 1.00 98.50 86 LEU A CA 1
ATOM 679 C C . LEU A 1 86 ? -0.602 1.534 15.967 1.00 98.50 86 LEU A C 1
ATOM 681 O O . LEU A 1 86 ? 0.090 2.131 15.137 1.00 98.50 86 LEU A O 1
ATOM 685 N N . THR A 1 87 ? -0.237 0.386 16.517 1.00 98.88 87 THR A N 1
ATOM 686 C CA . THR A 1 87 ? 0.905 -0.408 16.061 1.00 98.88 87 THR A CA 1
ATOM 687 C C . THR A 1 87 ? 0.607 -1.091 14.723 1.00 98.88 87 THR A C 1
ATOM 689 O O . THR A 1 87 ? -0.554 -1.206 14.321 1.00 98.88 87 THR A O 1
ATOM 692 N N . TYR A 1 88 ? 1.637 -1.575 14.021 1.00 98.88 88 TYR A N 1
ATOM 693 C CA . TYR A 1 88 ? 1.437 -2.359 12.794 1.00 98.88 88 TYR A CA 1
ATOM 694 C C . TYR A 1 88 ? 0.573 -3.603 13.028 1.00 98.88 88 TYR A C 1
ATOM 696 O O . TYR A 1 88 ? -0.276 -3.900 12.192 1.00 98.88 88 TYR A O 1
ATOM 704 N N . ALA A 1 89 ? 0.729 -4.296 14.161 1.00 98.81 89 ALA A N 1
ATOM 705 C CA . ALA A 1 89 ? -0.109 -5.452 14.488 1.00 98.81 89 ALA A CA 1
ATOM 706 C C . ALA A 1 89 ? -1.582 -5.086 14.710 1.00 98.81 89 ALA A C 1
ATOM 708 O O . ALA A 1 89 ? -2.470 -5.764 14.198 1.00 98.81 89 ALA A O 1
ATOM 709 N N . GLU A 1 90 ? -1.861 -4.000 15.434 1.00 98.81 90 GLU A N 1
ATOM 710 C CA . GLU A 1 90 ? -3.239 -3.537 15.645 1.00 98.81 90 GLU A CA 1
ATOM 711 C C . GLU A 1 90 ? -3.879 -3.040 14.347 1.00 98.81 90 GLU A C 1
ATOM 713 O O . GLU A 1 90 ? -5.074 -3.250 14.131 1.00 98.81 90 GLU A O 1
ATOM 718 N N . LEU A 1 91 ? -3.093 -2.390 13.482 1.00 98.81 91 LEU A N 1
ATOM 719 C CA . LEU A 1 91 ? -3.541 -1.987 12.154 1.00 98.81 91 LEU A CA 1
ATOM 720 C C . LEU A 1 91 ? -3.853 -3.216 11.290 1.00 98.81 91 LEU A C 1
ATOM 722 O O . LEU A 1 91 ? -4.920 -3.264 10.682 1.00 98.81 91 LEU A O 1
ATOM 726 N N . GLN A 1 92 ? -2.971 -4.221 11.276 1.00 98.81 92 GLN A N 1
ATOM 727 C CA . GLN A 1 92 ? -3.171 -5.473 10.542 1.00 98.81 92 GLN A CA 1
ATOM 728 C C . GLN A 1 92 ? -4.450 -6.191 10.983 1.00 98.81 92 GLN A C 1
ATOM 730 O O . GLN A 1 92 ? -5.258 -6.560 10.132 1.00 98.81 92 GLN A O 1
ATOM 735 N N . ASP A 1 93 ? -4.666 -6.351 12.292 1.00 98.81 93 ASP A N 1
ATOM 736 C CA . ASP A 1 93 ? -5.864 -7.005 12.834 1.00 98.81 93 ASP A CA 1
ATOM 737 C C . ASP A 1 93 ? -7.145 -6.245 12.451 1.00 98.81 93 ASP A C 1
ATOM 739 O O . ASP A 1 93 ? -8.092 -6.845 11.938 1.00 98.81 93 ASP A O 1
ATOM 743 N N . GLN A 1 94 ? -7.171 -4.916 12.609 1.00 98.81 94 GLN A N 1
ATOM 744 C CA . GLN A 1 94 ? -8.339 -4.104 12.248 1.00 98.81 94 GLN A CA 1
ATOM 745 C C . GLN A 1 94 ? -8.640 -4.148 10.744 1.00 98.81 94 GLN A C 1
ATOM 747 O O . GLN A 1 94 ? -9.799 -4.310 10.350 1.00 98.81 94 GLN A O 1
ATOM 752 N N . VAL A 1 95 ? -7.607 -4.053 9.902 1.00 98.88 95 VAL A N 1
ATOM 753 C CA . VAL A 1 95 ? -7.737 -4.141 8.442 1.00 98.88 95 VAL A CA 1
ATOM 754 C C . VAL A 1 95 ? -8.241 -5.521 8.024 1.00 98.88 95 VAL A C 1
ATOM 756 O O . VAL A 1 95 ? -9.186 -5.610 7.240 1.00 98.88 95 VAL A O 1
ATOM 759 N N . ALA A 1 96 ? -7.674 -6.599 8.572 1.00 98.75 96 ALA A N 1
ATOM 760 C CA . ALA A 1 96 ? -8.089 -7.964 8.260 1.00 98.75 96 ALA A CA 1
ATOM 761 C C . ALA A 1 96 ? -9.550 -8.229 8.659 1.00 98.75 96 ALA A C 1
ATOM 763 O O . ALA A 1 96 ? -10.307 -8.818 7.884 1.00 98.75 96 ALA A O 1
ATOM 764 N N . ARG A 1 97 ? -9.980 -7.744 9.833 1.00 98.81 97 ARG A N 1
ATOM 765 C CA . ARG A 1 97 ? -11.379 -7.848 10.280 1.00 98.81 97 ARG A CA 1
ATOM 766 C C . ARG A 1 97 ? -12.334 -7.122 9.344 1.00 98.81 97 ARG A C 1
ATOM 768 O O . ARG A 1 97 ? -13.364 -7.686 8.976 1.00 98.81 97 ARG A O 1
ATOM 775 N N . LEU A 1 98 ? -12.007 -5.889 8.954 1.00 98.75 98 LEU A N 1
ATOM 776 C CA . LEU A 1 98 ? -12.864 -5.116 8.059 1.00 98.75 98 LEU A CA 1
ATOM 777 C C . LEU A 1 98 ? -12.903 -5.721 6.650 1.00 98.75 98 LEU A C 1
ATOM 779 O O . LEU A 1 98 ? -13.988 -5.836 6.086 1.00 98.75 98 LEU A O 1
ATOM 783 N N . ALA A 1 99 ? -11.769 -6.177 6.114 1.00 98.75 99 ALA A N 1
ATOM 784 C CA . ALA A 1 99 ? -11.715 -6.864 4.822 1.00 98.75 99 ALA A CA 1
ATOM 785 C C . ALA A 1 99 ? -12.593 -8.128 4.825 1.00 98.75 99 ALA A C 1
ATOM 787 O O . ALA A 1 99 ? -13.413 -8.322 3.928 1.00 98.75 99 ALA A O 1
ATOM 788 N N . GLY A 1 100 ? -12.510 -8.942 5.885 1.00 98.69 100 GLY A N 1
ATOM 789 C CA . GLY A 1 100 ? -13.384 -10.103 6.067 1.00 98.69 100 GLY A CA 1
ATOM 790 C C . GLY A 1 100 ? -14.868 -9.731 6.157 1.00 98.69 100 GLY A C 1
ATOM 791 O O . GLY A 1 100 ? -15.713 -10.403 5.564 1.00 98.69 100 GLY A O 1
ATOM 792 N N . ALA A 1 101 ? -15.203 -8.633 6.842 1.00 98.69 101 ALA A N 1
ATOM 793 C CA . ALA A 1 101 ? -16.575 -8.135 6.922 1.00 98.69 101 ALA A CA 1
ATOM 794 C C . ALA A 1 101 ? -17.107 -7.635 5.566 1.00 98.69 101 ALA A C 1
ATOM 796 O O . ALA A 1 101 ? -18.265 -7.897 5.241 1.00 98.69 101 ALA A O 1
ATOM 797 N N . LEU A 1 102 ? -16.280 -6.955 4.763 1.00 98.62 102 LEU A N 1
ATOM 798 C CA . LEU A 1 102 ? -16.626 -6.531 3.401 1.00 98.62 102 LEU A CA 1
ATOM 799 C C . LEU A 1 102 ? -16.866 -7.745 2.492 1.00 98.62 102 LEU A C 1
ATOM 801 O O . LEU A 1 102 ? -17.897 -7.811 1.820 1.00 98.62 102 LEU A O 1
ATOM 805 N N . ALA A 1 103 ? -15.980 -8.743 2.541 1.00 98.50 103 ALA A N 1
ATOM 806 C CA . ALA A 1 103 ? -16.131 -9.989 1.790 1.00 98.50 103 ALA A CA 1
ATOM 807 C C . ALA A 1 103 ? -17.414 -10.746 2.182 1.00 98.50 103 ALA A C 1
ATOM 809 O O . ALA A 1 103 ? -18.164 -11.196 1.317 1.00 98.50 103 ALA A O 1
ATOM 810 N N . ALA A 1 104 ? -17.743 -10.806 3.478 1.00 98.56 104 ALA A N 1
ATOM 811 C CA . ALA A 1 104 ? -18.993 -1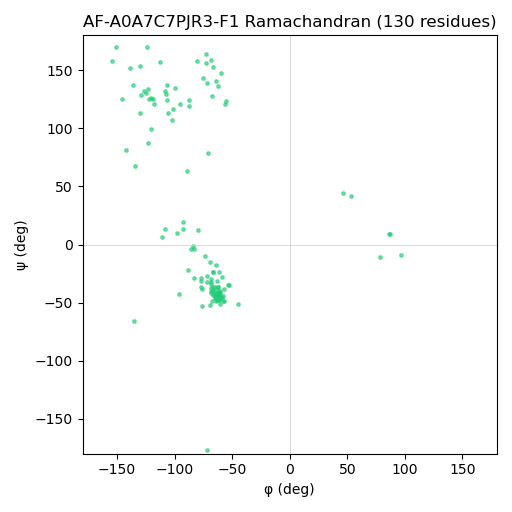1.400 3.966 1.00 98.56 104 ALA A CA 1
ATOM 812 C C . ALA A 1 104 ? -20.257 -10.655 3.489 1.00 98.56 104 ALA A C 1
ATOM 814 O O . ALA A 1 104 ? -21.359 -11.201 3.543 1.00 98.56 104 ALA A O 1
ATOM 815 N N . ARG A 1 105 ? -20.114 -9.409 3.020 1.00 98.19 105 ARG A N 1
ATOM 816 C CA . ARG A 1 105 ? -21.178 -8.607 2.397 1.00 98.19 105 ARG A CA 1
ATOM 817 C C . ARG A 1 105 ? -21.136 -8.633 0.869 1.00 98.19 105 ARG A C 1
ATOM 819 O O . ARG A 1 105 ? -21.890 -7.896 0.242 1.00 98.19 105 ARG A O 1
ATOM 826 N N . GLY A 1 106 ? -20.313 -9.502 0.286 1.00 98.38 106 GLY A N 1
ATOM 827 C CA . GLY A 1 106 ? -20.266 -9.757 -1.151 1.00 98.38 106 GLY A CA 1
ATOM 828 C C . GLY A 1 106 ? -19.351 -8.827 -1.942 1.00 98.38 106 GLY A C 1
ATOM 829 O O . GLY A 1 106 ? -19.395 -8.878 -3.164 1.00 98.38 106 GLY A O 1
ATOM 830 N N . VAL A 1 107 ? -18.531 -8.000 -1.284 1.00 98.56 107 VAL A N 1
ATOM 831 C CA . VAL A 1 107 ? -17.525 -7.185 -1.981 1.00 98.56 107 VAL A CA 1
ATOM 832 C C . VAL A 1 107 ? -16.452 -8.100 -2.569 1.00 98.56 107 VAL A C 1
ATOM 834 O O . VAL A 1 107 ? -15.863 -8.907 -1.848 1.00 98.56 107 VAL A O 1
ATOM 837 N N . ALA A 1 108 ? -16.183 -7.953 -3.864 1.00 98.12 108 ALA A N 1
ATOM 838 C CA . ALA A 1 108 ? -15.184 -8.719 -4.597 1.00 98.12 108 ALA A CA 1
ATOM 839 C C . ALA A 1 108 ? -14.149 -7.818 -5.293 1.00 98.12 108 ALA A C 1
ATOM 841 O O . ALA A 1 108 ? -14.291 -6.597 -5.393 1.00 98.12 108 ALA A O 1
ATOM 842 N N . LYS A 1 109 ? -13.077 -8.434 -5.810 1.00 97.88 109 LYS A N 1
ATOM 843 C CA . LYS A 1 109 ? -12.044 -7.734 -6.588 1.00 97.88 109 LYS A CA 1
ATOM 844 C C . LYS A 1 109 ? -12.683 -6.990 -7.768 1.00 97.88 109 LYS A C 1
ATOM 846 O O . LYS A 1 109 ? -13.304 -7.607 -8.628 1.00 97.88 109 LYS A O 1
ATOM 851 N N . GLY A 1 110 ? -12.459 -5.677 -7.834 1.00 97.19 110 GLY A N 1
ATOM 852 C CA . GLY A 1 110 ? -12.997 -4.796 -8.880 1.00 97.19 110 GLY A CA 1
ATOM 853 C C . GLY A 1 110 ? -14.283 -4.056 -8.492 1.00 97.19 110 GLY A C 1
ATOM 854 O O . GLY A 1 110 ? -14.703 -3.133 -9.203 1.00 97.19 110 GLY A O 1
ATOM 855 N N . ASP A 1 111 ? -14.889 -4.395 -7.354 1.00 98.38 111 ASP A N 1
ATOM 856 C CA . ASP A 1 111 ? -15.992 -3.617 -6.802 1.00 98.38 111 ASP A CA 1
ATOM 857 C C . ASP A 1 111 ? -15.507 -2.290 -6.219 1.00 98.38 111 ASP A C 1
ATOM 859 O O . ASP A 1 111 ? -14.341 -2.108 -5.869 1.00 98.38 111 ASP A O 1
ATOM 863 N N . ARG A 1 112 ? -16.426 -1.324 -6.150 1.00 98.50 112 ARG A N 1
ATOM 864 C CA . ARG A 1 112 ? -16.147 0.016 -5.633 1.00 98.50 112 ARG A CA 1
ATOM 865 C C . ARG A 1 112 ? -16.811 0.175 -4.275 1.00 98.50 112 ARG A C 1
ATOM 867 O O . ARG A 1 112 ? -18.013 -0.045 -4.148 1.00 98.50 112 ARG A O 1
ATOM 874 N N . VAL A 1 113 ? -16.038 0.626 -3.293 1.00 98.31 113 VAL A N 1
ATOM 875 C CA . VAL A 1 113 ? -16.509 0.956 -1.944 1.00 98.31 113 VAL A CA 1
ATOM 876 C C . VAL A 1 113 ? -16.249 2.439 -1.704 1.00 98.31 113 VAL A C 1
ATOM 878 O O . VAL A 1 113 ? -15.114 2.899 -1.806 1.00 98.31 113 VAL A O 1
ATOM 881 N N . ILE A 1 114 ? -17.302 3.204 -1.417 1.00 98.38 114 ILE A N 1
ATOM 882 C CA . ILE A 1 114 ? -17.183 4.633 -1.111 1.00 98.38 114 ILE A CA 1
ATOM 883 C C . ILE A 1 114 ? -16.916 4.787 0.386 1.00 98.38 114 ILE A C 1
ATOM 885 O O . ILE A 1 114 ? -17.710 4.333 1.209 1.00 98.38 114 ILE A O 1
ATOM 889 N N . VAL A 1 115 ? -15.821 5.464 0.732 1.00 98.19 115 VAL A N 1
ATOM 890 C CA . VAL A 1 115 ? -15.477 5.819 2.113 1.00 98.19 115 VAL A CA 1
ATOM 891 C C . VAL A 1 115 ? -15.825 7.287 2.340 1.00 98.19 115 VAL A C 1
ATOM 893 O O . VAL A 1 115 ? -15.257 8.170 1.702 1.00 98.19 115 VAL A O 1
ATOM 896 N N . TYR A 1 116 ? -16.760 7.549 3.252 1.00 98.19 116 TYR A N 1
ATOM 897 C CA . TYR A 1 116 ? -17.139 8.899 3.672 1.00 98.19 116 TYR A CA 1
ATOM 898 C C . TYR A 1 116 ? -16.952 9.025 5.184 1.00 98.19 116 TYR A C 1
ATOM 900 O O . TYR A 1 116 ? -17.849 8.724 5.969 1.00 98.19 116 TYR A O 1
ATOM 908 N N . MET A 1 117 ? -15.734 9.388 5.587 1.00 97.69 117 MET A N 1
ATOM 909 C CA . MET A 1 117 ? -15.291 9.425 6.981 1.00 97.69 117 MET A CA 1
ATOM 910 C C . MET A 1 117 ? -14.435 10.677 7.232 1.00 97.69 117 MET A C 1
ATOM 912 O O . MET A 1 117 ? -13.799 11.168 6.297 1.00 97.69 117 MET A O 1
ATOM 916 N N . PRO A 1 118 ? -14.405 11.210 8.468 1.00 96.81 118 PRO A N 1
ATOM 917 C CA . PRO A 1 118 ? -13.480 12.278 8.844 1.00 96.81 118 PRO A CA 1
ATOM 918 C C . PRO A 1 118 ? -12.033 11.757 8.952 1.00 96.81 118 PRO A C 1
ATOM 920 O O . PRO A 1 118 ? -11.757 10.583 8.707 1.00 96.81 118 PRO A O 1
ATOM 923 N N . MET A 1 119 ? -11.104 12.626 9.361 1.00 96.25 119 MET A N 1
ATOM 924 C CA . MET A 1 119 ? -9.712 12.261 9.657 1.00 96.25 119 MET A CA 1
ATOM 925 C C . MET A 1 119 ? -9.622 11.427 10.944 1.00 96.25 119 MET A C 1
ATOM 927 O O . MET A 1 119 ? -9.298 11.951 12.004 1.00 96.25 119 MET A O 1
ATOM 931 N N . VAL A 1 120 ? -9.938 10.135 10.853 1.00 97.38 120 VAL A N 1
ATOM 932 C CA . VAL A 1 120 ? -9.847 9.139 11.936 1.00 97.38 120 VAL A CA 1
ATOM 933 C C . VAL A 1 120 ? -9.082 7.901 11.442 1.00 97.38 120 VAL A C 1
ATOM 935 O O . VAL A 1 120 ? -9.102 7.635 10.236 1.00 97.38 120 VAL A O 1
ATOM 938 N N . PRO A 1 121 ? -8.411 7.117 12.312 1.00 97.75 121 PRO A N 1
ATOM 939 C CA . PRO A 1 121 ? -7.644 5.930 11.901 1.00 97.75 121 PRO A CA 1
ATOM 940 C C . PRO A 1 121 ? -8.449 4.931 11.077 1.00 97.75 121 PRO A C 1
ATOM 942 O O . PRO A 1 121 ? -7.931 4.322 10.143 1.00 97.75 121 PRO A O 1
ATOM 945 N N . GLU A 1 122 ? -9.734 4.800 11.390 1.00 98.38 122 GLU A N 1
ATOM 946 C CA . GLU A 1 122 ? 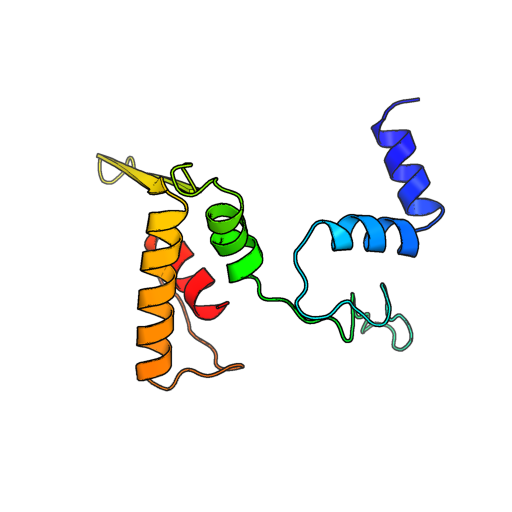-10.660 3.894 10.728 1.00 98.38 122 GLU A CA 1
ATOM 947 C C . GLU A 1 122 ? -10.822 4.218 9.232 1.00 98.38 122 GLU A C 1
ATOM 949 O O . GLU A 1 122 ? -11.119 3.318 8.451 1.00 98.38 122 GLU A O 1
ATOM 954 N N . ALA A 1 123 ? -10.556 5.459 8.798 1.00 98.38 123 ALA A N 1
ATOM 955 C CA . ALA A 1 123 ? -10.527 5.809 7.378 1.00 98.38 123 ALA A CA 1
ATOM 956 C C . ALA A 1 123 ? -9.363 5.115 6.646 1.00 98.38 123 ALA A C 1
ATOM 958 O O . ALA A 1 123 ? -9.561 4.540 5.576 1.00 98.38 123 ALA A O 1
ATOM 959 N N . ALA A 1 124 ? -8.166 5.092 7.247 1.00 98.25 124 ALA A N 1
ATOM 960 C CA . ALA A 1 124 ? -7.025 4.351 6.705 1.00 98.25 124 ALA A CA 1
ATOM 961 C C . ALA A 1 124 ? -7.276 2.837 6.747 1.00 98.25 124 ALA A C 1
ATOM 963 O O . ALA A 1 124 ? -6.986 2.141 5.774 1.00 98.25 124 ALA A O 1
ATOM 964 N N . VAL A 1 125 ? -7.884 2.336 7.831 1.00 98.75 125 VAL A N 1
ATOM 965 C CA . VAL A 1 125 ? -8.310 0.930 7.939 1.00 98.75 125 VAL A CA 1
ATOM 966 C C . VAL A 1 125 ? -9.279 0.569 6.808 1.00 98.75 125 VAL A C 1
ATOM 968 O O . VAL A 1 125 ? -9.101 -0.464 6.171 1.00 98.75 125 VAL A O 1
ATOM 971 N N . ALA A 1 126 ? -10.263 1.423 6.507 1.00 98.69 126 ALA A N 1
ATOM 972 C CA . ALA A 1 126 ? -11.222 1.211 5.423 1.00 98.69 126 ALA A CA 1
ATOM 973 C C . ALA A 1 126 ? -10.559 1.174 4.042 1.00 98.69 126 ALA A C 1
ATOM 975 O O . ALA A 1 126 ? -10.841 0.272 3.251 1.00 98.69 126 ALA A O 1
ATOM 976 N N . MET A 1 127 ? -9.646 2.107 3.764 1.00 98.75 127 MET A N 1
ATOM 977 C CA . MET A 1 127 ? -8.895 2.132 2.506 1.00 98.75 127 MET A CA 1
ATOM 978 C C . MET A 1 127 ? -8.028 0.878 2.338 1.00 98.75 127 MET A C 1
ATOM 980 O O . MET A 1 127 ? -8.069 0.236 1.290 1.00 98.75 127 MET A O 1
ATOM 984 N N . LEU A 1 128 ? -7.279 0.500 3.379 1.00 98.81 128 LEU A N 1
ATOM 985 C CA . LEU A 1 128 ? -6.402 -0.672 3.357 1.00 98.81 128 LEU A CA 1
ATOM 986 C C . LEU A 1 128 ? -7.191 -1.983 3.299 1.00 98.81 128 LEU A C 1
ATOM 988 O O . LEU A 1 128 ? -6.759 -2.907 2.620 1.00 98.81 128 LEU A O 1
ATOM 992 N N . ALA A 1 129 ? -8.367 -2.052 3.927 1.00 98.75 129 ALA A N 1
ATOM 993 C CA . ALA A 1 129 ? -9.256 -3.208 3.833 1.00 98.75 129 ALA A CA 1
ATOM 994 C C . ALA A 1 129 ? -9.802 -3.413 2.414 1.00 98.75 129 ALA A C 1
ATOM 996 O O . ALA A 1 129 ? -9.926 -4.551 1.979 1.00 98.75 129 ALA A O 1
ATOM 997 N N . CYS A 1 130 ? -10.091 -2.333 1.679 1.00 98.62 130 CYS A N 1
ATOM 998 C CA . CYS A 1 130 ? -10.489 -2.426 0.270 1.00 98.62 130 CYS A CA 1
ATOM 999 C C . CYS A 1 130 ? -9.320 -2.819 -0.648 1.00 98.62 130 CYS A C 1
ATOM 1001 O O . CYS A 1 130 ? -9.540 -3.387 -1.713 1.00 98.62 130 CYS A O 1
ATOM 1003 N N . ALA A 1 131 ? -8.087 -2.492 -0.254 1.00 98.06 131 ALA A N 1
ATOM 1004 C CA . ALA A 1 131 ? -6.874 -2.823 -0.995 1.00 98.06 131 ALA A CA 1
ATOM 1005 C C . ALA A 1 131 ? -6.313 -4.224 -0.680 1.00 98.06 131 ALA A C 1
ATOM 1007 O O . ALA A 1 131 ? -5.296 -4.600 -1.269 1.00 98.06 131 ALA A O 1
ATOM 1008 N N . ARG A 1 132 ? -6.920 -4.947 0.270 1.00 97.44 132 ARG A N 1
ATOM 1009 C CA . ARG A 1 132 ? -6.458 -6.245 0.768 1.00 97.44 132 ARG A CA 1
ATOM 1010 C C . ARG A 1 132 ? -7.012 -7.410 -0.040 1.00 97.44 132 ARG A C 1
ATOM 1012 O O . ARG A 1 132 ? -8.198 -7.382 -0.421 1.00 97.44 132 ARG A O 1
#

Sequence (132 aa):
MGRFDEVYRAAAADPEGFWAAAAAEIDWTKTWDRVLDDSDPPYYRWFPGGELNTCHNAVDRHVESGRSAQAAIIYDSPVTDTIRTLTYAELQDQVARLAGALAARGVAKGDRVIVYMPMVPEAAVAMLACAR

Radius of gyration: 18.87 Å; Cα contacts (8 Å, |Δi|>4): 147; chains: 1; bounding box: 50×31×50 Å

Secondary structure (DSSP, 8-state):
--HHHHHHHHHHH-HHHHHHHHHTTS--SB--S-SEE-SSTT--EESTT-B--HHIIIIIHHIIIIITTSEEEEEEETTTTEEEEEEHHHHHHHHHHHHHHHHHTT--TT--------SSHHHHHHHHHHT-

Mean predicted aligned error: 3.19 Å

pLDDT: mean 97.36, std 2.87, range [68.88, 98.88]

Solvent-accessible surface area (backbone atoms only — not comparable to full-atom values): 7780 Å² total; per-residue (Å²): 134,54,75,65,62,51,54,54,47,48,39,70,76,38,50,57,63,44,51,45,56,60,57,65,78,52,70,56,82,35,74,47,80,45,52,69,43,71,91,48,81,90,63,64,40,72,36,50,80,40,38,68,45,64,27,41,66,76,30,50,55,43,34,74,72,70,40,27,83,41,77,67,43,80,46,76,37,82,90,74,76,43,77,50,75,34,24,25,45,58,47,44,52,52,19,5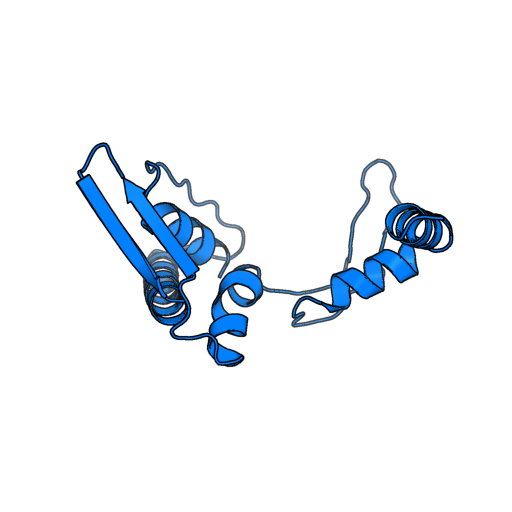1,53,48,30,52,53,42,43,76,70,68,56,53,96,88,64,87,81,88,86,89,70,71,104,48,72,65,47,58,35,52,55,38,16,72,45,96